Protein 3KXR (pdb70)

Radius of gyration: 17.97 Å; Cα contacts (8 Å, |Δi|>4): 269; chains: 1; bounding box: 53×38×29 Å

Secondary structure (DSSP, 8-state):
--SGGGS-HHHHHHTTTTS-HHHHHHHHH--HHHHHHHHHHHHS-TT-GGGG-B---EEETT-BHHHHHHHHHH---TT--EEEEE-TT-BEEEEEEHHHHTTS-TTSBGGGG--SS---EETTS-HHHHHHHHHTSS-SEEEEE-TTSBEEEEEEHHHHHHHHHHHH-

Sequence (169 aa):
DLLFAQLSPEDLIEWSDYLPESFTDRALAQGERQRQRFELYDQYSENEIGRYTDHQLVLSDKATVAQAQRFFRRIELDCNDNLFIVDEADKYLGTVRRYDIFKHEPHEPLISLLSEDSRALTANTTLLDAAEAIEHSREIELPVIDDAGELIGRVTLRAATALVREHYE

B-factor: mean 45.38, std 8.69, range [31.17, 89.8]

Structure (mmCIF, N/CA/C/O backbone):
data_3KXR
#
_entry.id   3KXR
#
_cell.length_a   103.596
_cell.length_b   103.596
_cell.length_c   134.302
_cell.angle_alpha   90.00
_cell.angle_beta   90.00
_cell.angle_gamma   120.00
#
_symmetry.space_group_name_H-M   'H 3 2'
#
loop_
_entity.id
_entity.type
_entity.pdbx_description
1 polymer 'Magnesium transporter, putative'
2 non-polymer 'CHLORIDE ION'
3 water water
#
loop_
_atom_site.group_PDB
_atom_site.id
_atom_site.type_symbol
_atom_site.label_atom_id
_atom_site.label_alt_id
_atom_site.label_comp_id
_atom_site.label_asym_id
_atom_site.label_entity_id
_atom_site.label_seq_id
_atom_site.pdbx_PDB_ins_code
_atom_site.Cartn_x
_atom_site.Cartn_y
_atom_site.Cartn_z
_atom_site.occupancy
_atom_site.B_iso_or_equiv
_atom_site.auth_seq_id
_atom_site.auth_comp_id
_atom_site.auth_asym_id
_atom_site.auth_atom_id
_atom_site.pdbx_PDB_model_num
ATOM 1 N N . ASP A 1 7 ? -11.278 7.503 21.020 1.00 68.71 7 ASP A N 1
ATOM 2 C CA . ASP A 1 7 ? -11.737 8.885 21.313 1.00 68.97 7 ASP A CA 1
ATOM 3 C C . ASP A 1 7 ? -11.826 9.129 22.839 1.00 69.02 7 ASP A C 1
ATOM 4 O O . ASP A 1 7 ? -12.866 9.579 23.322 1.00 69.92 7 ASP A O 1
ATOM 6 N N . LEU A 1 8 ? -10.744 8.866 23.590 1.00 68.75 8 LEU A N 1
ATOM 7 C CA . LEU A 1 8 ? -10.803 8.786 25.083 1.00 68.28 8 LEU A CA 1
ATOM 8 C C . LEU A 1 8 ? -10.488 10.116 25.755 1.00 67.80 8 LEU A C 1
ATOM 9 O O . LEU A 1 8 ? -9.783 10.950 25.198 1.00 67.82 8 LEU A O 1
ATOM 14 N N . LEU A 1 9 ? -10.988 10.270 26.981 1.00 67.31 9 LEU A N 1
ATOM 15 C CA . LEU A 1 9 ? -10.908 11.529 27.745 1.00 67.08 9 LEU A CA 1
ATOM 16 C C . LEU A 1 9 ? -9.561 11.777 28.411 1.00 66.87 9 LEU A C 1
ATOM 17 O O . LEU A 1 9 ? -8.942 12.838 28.255 1.00 66.34 9 LEU A O 1
ATOM 22 N N . PHE A 1 10 ? -9.136 10.809 29.204 1.00 66.64 10 PHE A N 1
ATOM 23 C CA . PHE A 1 10 ? -7.913 10.970 29.959 1.00 66.77 10 PHE A CA 1
ATOM 24 C C . PHE A 1 10 ? -6.726 10.940 28.986 1.00 65.76 10 PHE A C 1
ATOM 25 O O . PHE A 1 10 ? -5.707 11.565 29.248 1.00 66.34 10 PHE A O 1
ATOM 33 N N . ALA A 1 11 ? -6.886 10.295 27.825 1.00 64.65 11 ALA A N 1
ATOM 34 C CA . ALA A 1 11 ? -5.904 10.423 26.703 1.00 63.50 11 ALA A CA 1
ATOM 35 C C . ALA A 1 11 ? -5.823 11.859 26.090 1.00 62.09 11 ALA A C 1
ATOM 36 O O . ALA A 1 11 ? -4.909 12.162 25.321 1.00 62.18 11 ALA A O 1
ATOM 38 N N . GLN A 1 12 ? -6.779 12.722 26.437 1.00 60.12 12 GLN A N 1
ATOM 39 C CA . GLN A 1 12 ? -6.877 14.064 25.888 1.00 58.30 12 GLN A CA 1
ATOM 40 C C . GLN A 1 12 ? -6.339 15.124 26.850 1.00 57.31 12 GLN A C 1
ATOM 41 O O . GLN A 1 12 ? -6.269 16.295 26.486 1.00 57.25 12 GLN A O 1
ATOM 47 N N . LEU A 1 13 ? -5.991 14.730 28.072 1.00 55.81 13 LEU A N 1
ATOM 48 C CA . LEU A 1 13 ? -5.482 15.669 29.083 1.00 54.93 13 LEU A CA 1
ATOM 49 C C . LEU A 1 13 ? -4.044 15.368 29.456 1.00 53.16 13 LEU A C 1
ATOM 50 O O . LEU A 1 13 ? -3.739 14.266 29.832 1.00 54.10 13 LEU A O 1
ATOM 55 N N . SER A 1 14 ? -3.161 16.344 29.389 1.00 50.71 14 SER A N 1
ATOM 56 C CA . SER A 1 14 ? -1.794 16.111 29.785 1.00 48.97 14 SER A CA 1
ATOM 57 C C . SER A 1 14 ? -1.648 16.208 31.303 1.00 48.09 14 SER A C 1
ATOM 58 O O . SER A 1 14 ? -2.452 16.856 31.997 1.00 48.24 14 SER A O 1
ATOM 61 N N . PRO A 1 15 ? -0.590 15.594 31.833 1.00 46.37 15 PRO A N 1
ATOM 62 C CA . PRO A 1 15 ? -0.344 15.783 33.248 1.00 45.03 15 PRO A CA 1
ATOM 63 C C . PRO A 1 15 ? -0.184 17.262 33.625 1.00 44.21 15 PRO A C 1
ATOM 64 O O . PRO A 1 15 ? -0.528 17.642 34.752 1.00 43.06 15 PRO A O 1
ATOM 68 N N . GLU A 1 16 ? 0.297 18.084 32.692 1.00 43.76 16 GLU A N 1
ATOM 69 C CA . GLU A 1 16 ? 0.434 19.541 32.921 1.00 44.35 16 GLU A CA 1
ATOM 70 C C . GLU A 1 16 ? -0.922 20.219 33.064 1.00 43.82 16 GLU A C 1
ATOM 71 O O . GLU A 1 16 ? -1.089 21.140 33.856 1.00 43.93 16 GLU A O 1
ATOM 77 N N . ASP A 1 17 ? -1.881 19.773 32.260 1.00 43.32 17 ASP A N 1
ATOM 78 C CA . ASP A 1 17 ? -3.231 20.261 32.372 1.00 42.93 17 ASP A CA 1
ATOM 79 C C . ASP A 1 17 ? -3.727 19.983 33.781 1.00 41.71 17 ASP A C 1
ATOM 80 O O . ASP A 1 17 ? -4.311 20.840 34.417 1.00 41.21 17 ASP A O 1
ATOM 85 N N . LEU A 1 18 ? -3.481 18.777 34.270 1.00 40.82 18 LEU A N 1
ATOM 86 C CA . LEU A 1 18 ? -3.969 18.400 35.586 1.00 40.60 18 LEU A CA 1
ATOM 87 C C . LEU A 1 18 ? -3.409 19.328 36.644 1.00 40.04 18 LEU A C 1
ATOM 88 O O . LEU A 1 18 ? -4.155 19.821 37.473 1.00 40.09 18 LEU A O 1
ATOM 93 N N . ILE A 1 19 ? -2.113 19.612 36.561 1.00 40.15 19 ILE A N 1
ATOM 94 C CA . ILE A 1 19 ? -1.421 20.482 37.515 1.00 39.91 19 ILE A CA 1
ATOM 95 C C . ILE A 1 19 ? -1.981 21.891 37.479 1.00 40.82 19 ILE A C 1
ATOM 96 O O . ILE A 1 19 ? -2.315 22.495 38.524 1.00 39.93 19 ILE A O 1
ATOM 101 N N . GLU A 1 20 ? -2.124 22.393 36.264 1.00 41.52 20 GLU A N 1
ATOM 102 C CA . GLU A 1 20 ? -2.628 23.730 36.081 1.00 42.69 20 GLU A CA 1
ATOM 103 C C . GLU A 1 20 ? -4.052 23.843 36.634 1.00 42.68 20 GLU A C 1
ATOM 104 O O . GLU A 1 20 ? -4.443 24.890 37.147 1.00 43.41 20 GLU A O 1
ATOM 110 N N . TRP A 1 21 ? -4.810 22.757 36.561 1.00 42.11 21 TRP A N 1
ATOM 111 C CA . TRP A 1 21 ? -6.185 22.743 37.050 1.00 42.20 21 TRP A CA 1
ATOM 112 C C . TRP A 1 21 ? -6.394 22.069 38.400 1.00 41.98 21 TRP A C 1
ATOM 113 O O . TRP A 1 21 ? -7.504 21.603 38.717 1.00 41.21 21 TRP A O 1
ATOM 124 N N . SER A 1 22 ? -5.333 22.055 39.204 1.00 42.05 22 SER A N 1
ATOM 125 C CA . SER A 1 22 ? -5.369 21.363 40.488 1.00 42.21 22 SER A CA 1
ATOM 126 C C . SER A 1 22 ? -6.317 22.015 41.480 1.00 42.29 22 SER A C 1
ATOM 127 O O . SER A 1 22 ? -6.890 21.318 42.285 1.00 42.37 22 SER A O 1
ATOM 130 N N . ASP A 1 23 ? -6.548 23.324 41.391 1.00 43.02 23 ASP A N 1
ATOM 131 C CA . ASP A 1 23 ? -7.593 23.959 42.237 1.00 43.75 23 ASP A CA 1
ATOM 132 C C . ASP A 1 23 ? -9.011 23.642 41.839 1.00 43.31 23 ASP A C 1
ATOM 133 O O . ASP A 1 23 ? -9.907 23.978 42.577 1.00 43.78 23 ASP A O 1
ATOM 138 N N . TYR A 1 24 ? -9.244 23.045 40.672 1.00 42.94 24 TYR A N 1
ATOM 139 C CA . TYR A 1 24 ? -10.603 22.976 40.142 1.00 42.39 24 TYR A CA 1
ATOM 140 C C . TYR A 1 24 ? -11.111 21.567 39.900 1.00 42.63 24 TYR A C 1
ATOM 141 O O . TYR A 1 24 ? -12.300 21.362 39.801 1.00 42.33 24 TYR A O 1
ATOM 150 N N . LEU A 1 25 ? -10.207 20.604 39.742 1.00 43.37 25 LEU A N 1
ATOM 151 C CA . LEU A 1 25 ? -10.577 19.200 39.539 1.00 42.57 25 LEU A CA 1
ATOM 152 C C . LEU A 1 25 ? -10.610 18.517 40.890 1.00 42.57 25 LEU A C 1
ATOM 153 O O . LEU A 1 25 ? -9.695 18.715 41.671 1.00 42.35 25 LEU A O 1
ATOM 158 N N . PRO A 1 26 ? -11.639 17.687 41.156 1.00 42.85 26 PRO A N 1
ATOM 159 C CA . PRO A 1 26 ? -11.658 16.786 42.315 1.00 43.02 26 PRO A CA 1
ATOM 160 C C . PRO A 1 26 ? -10.457 15.843 42.310 1.00 43.80 26 PRO A C 1
ATOM 161 O O . PRO A 1 26 ? -9.980 15.436 41.225 1.00 43.81 26 PRO A O 1
ATOM 165 N N . GLU A 1 27 ? -9.959 15.500 43.496 1.00 44.21 27 GLU A N 1
ATOM 166 C CA . GLU A 1 27 ? -8.790 14.642 43.581 1.00 44.55 27 GLU A CA 1
ATOM 167 C C . GLU A 1 27 ? -9.135 13.308 42.916 1.00 44.42 27 GLU A C 1
ATOM 168 O O . GLU A 1 27 ? -8.286 12.732 42.233 1.00 45.46 27 GLU A O 1
ATOM 171 N N . SER A 1 28 ? -10.389 12.870 43.055 1.00 43.76 28 SER A N 1
ATOM 172 C CA . SER A 1 28 ? -10.868 11.615 42.467 1.00 43.58 28 SER A CA 1
ATOM 173 C C . SER A 1 28 ? -10.641 11.598 40.955 1.00 43.74 28 SER A C 1
ATOM 174 O O . SER A 1 28 ? -10.232 10.583 40.369 1.00 45.10 28 SER A O 1
ATOM 177 N N . PHE A 1 29 ? -10.870 12.735 40.329 1.00 42.74 29 PHE A N 1
ATOM 178 C CA . PHE A 1 29 ? -10.717 12.854 38.894 1.00 41.91 29 PHE A CA 1
ATOM 179 C C . PHE A 1 29 ? -9.223 12.820 38.542 1.00 42.30 29 PHE A C 1
ATOM 180 O O . PHE A 1 29 ? -8.808 12.155 37.588 1.00 42.17 29 PHE A O 1
ATOM 188 N N . THR A 1 30 ? -8.419 13.532 39.315 1.00 42.51 30 THR A N 1
ATOM 189 C CA . THR A 1 30 ? -7.005 13.540 39.062 1.00 42.85 30 THR A CA 1
ATOM 190 C C . THR A 1 30 ? -6.450 12.127 39.168 1.00 43.61 30 THR A C 1
ATOM 191 O O . THR A 1 30 ? -5.747 11.671 38.263 1.00 44.00 30 THR A O 1
ATOM 195 N N . ASP A 1 31 ? -6.825 11.418 40.227 1.00 44.20 31 ASP A N 1
ATOM 196 C CA . ASP A 1 31 ? -6.366 10.043 40.423 1.00 44.79 31 ASP A CA 1
ATOM 197 C C . ASP A 1 31 ? -6.770 9.094 39.313 1.00 44.88 31 ASP A C 1
ATOM 198 O O . ASP A 1 31 ? -5.986 8.213 38.959 1.00 45.28 31 ASP A O 1
ATOM 203 N N . ARG A 1 32 ? -7.976 9.232 38.774 1.00 44.72 32 ARG A N 1
ATOM 204 C CA . ARG A 1 32 ? -8.375 8.328 37.699 1.00 45.08 32 ARG A CA 1
ATOM 205 C C . ARG A 1 32 ? -7.556 8.663 36.450 1.00 44.31 32 ARG A C 1
ATOM 206 O O . ARG A 1 32 ? -7.132 7.772 35.720 1.00 43.04 32 ARG A O 1
ATOM 214 N N . ALA A 1 33 ? -7.315 9.958 36.236 1.00 44.13 33 ALA A N 1
ATOM 215 C CA . ALA A 1 33 ? -6.471 10.421 35.113 1.00 43.99 33 ALA A CA 1
ATOM 216 C C . ALA A 1 33 ? -5.033 9.861 35.186 1.00 43.69 33 ALA A C 1
ATOM 217 O O . ALA A 1 33 ? -4.484 9.369 34.184 1.00 43.17 33 ALA A O 1
ATOM 219 N N . LEU A 1 34 ? -4.463 9.914 36.390 1.00 43.04 34 LEU A N 1
ATOM 220 C CA . LEU A 1 34 ? -3.122 9.437 36.627 1.00 43.26 34 LEU A CA 1
ATOM 221 C C . LEU A 1 34 ? -3.021 7.925 36.405 1.00 43.44 34 LEU A C 1
ATOM 222 O O . LEU A 1 34 ? -2.064 7.455 35.792 1.00 43.21 34 LEU A O 1
ATOM 227 N N . ALA A 1 35 ? -4.005 7.184 36.904 1.00 43.76 35 ALA A N 1
ATOM 228 C CA . ALA A 1 35 ? -4.064 5.736 36.726 1.00 44.29 35 ALA A CA 1
ATOM 229 C C . ALA A 1 35 ? -4.169 5.338 35.262 1.00 45.38 35 ALA A C 1
ATOM 230 O O . ALA A 1 35 ? -3.711 4.275 34.870 1.00 45.53 35 ALA A O 1
ATOM 232 N N . GLN A 1 36 ? -4.738 6.198 34.432 1.00 47.05 36 GLN A N 1
ATOM 233 C CA . GLN A 1 36 ? -4.953 5.821 33.041 1.00 48.56 36 GLN A CA 1
ATOM 234 C C . GLN A 1 36 ? -3.788 6.223 32.163 1.00 48.90 36 GLN A C 1
ATOM 235 O O . GLN A 1 36 ? -3.686 5.791 31.039 1.00 49.00 36 GLN A O 1
ATOM 249 N N . GLY A 1 38 ? 0.427 6.917 31.163 1.00 49.67 38 GLY A N 1
ATOM 250 C CA . GLY A 1 38 ? 1.686 6.147 31.197 1.00 49.02 38 GLY A CA 1
ATOM 251 C C . GLY A 1 38 ? 2.484 6.494 32.434 1.00 48.21 38 GLY A C 1
ATOM 252 O O . GLY A 1 38 ? 2.305 7.554 33.009 1.00 48.08 38 GLY A O 1
ATOM 253 N N . GLU A 1 39 ? 3.353 5.588 32.855 1.00 47.41 39 GLU A N 1
ATOM 254 C CA . GLU A 1 39 ? 4.220 5.845 33.982 1.00 46.63 39 GLU A CA 1
ATOM 255 C C . GLU A 1 39 ? 5.080 7.097 33.740 1.00 45.80 39 GLU A C 1
ATOM 256 O O . GLU A 1 39 ? 5.314 7.854 34.678 1.00 45.44 39 GLU A O 1
ATOM 262 N N . ARG A 1 40 ? 5.523 7.320 32.496 1.00 44.94 40 ARG A N 1
ATOM 263 C CA . ARG A 1 40 ? 6.317 8.517 32.143 1.00 44.58 40 ARG A CA 1
ATOM 264 C C . ARG A 1 40 ? 5.502 9.767 32.423 1.00 43.97 40 ARG A C 1
ATOM 265 O O . ARG A 1 40 ? 6.020 10.750 32.926 1.00 43.55 40 ARG A O 1
ATOM 269 N N . GLN A 1 41 ? 4.216 9.736 32.094 1.00 43.46 41 GLN A N 1
ATOM 270 C CA . GLN A 1 41 ? 3.368 10.889 32.325 1.00 43.01 41 GLN A CA 1
ATOM 271 C C . GLN A 1 41 ? 3.120 11.099 33.823 1.00 42.06 41 GLN A C 1
ATOM 272 O O . GLN A 1 41 ? 3.121 12.233 34.304 1.00 40.33 41 GLN A O 1
ATOM 278 N N . ARG A 1 42 ? 2.928 10.015 34.569 1.00 41.70 42 ARG A N 1
ATOM 279 C CA . ARG A 1 42 ? 2.833 10.135 36.040 1.00 42.25 42 ARG A CA 1
ATOM 280 C C . ARG A 1 42 ? 4.091 10.750 36.631 1.00 42.05 42 ARG A C 1
ATOM 281 O O . ARG A 1 42 ? 4.016 11.507 37.589 1.00 42.47 42 ARG A O 1
ATOM 289 N N . GLN A 1 43 ? 5.248 10.420 36.063 1.00 41.86 43 GLN A N 1
ATOM 290 C CA . GLN A 1 43 ? 6.518 10.950 36.573 1.00 42.03 43 GLN A CA 1
ATOM 291 C C . GLN A 1 43 ? 6.566 12.470 36.352 1.00 42.01 43 GLN A C 1
ATOM 292 O O . GLN A 1 43 ? 6.977 13.222 37.231 1.00 42.09 43 GLN A O 1
ATOM 298 N N . ARG A 1 44 ? 6.103 12.901 35.183 1.00 42.04 44 ARG A N 1
ATOM 299 C CA . ARG A 1 44 ? 6.050 14.308 34.818 1.00 42.59 44 ARG A CA 1
ATOM 300 C C . ARG A 1 44 ? 5.130 15.052 35.763 1.00 41.46 44 ARG A C 1
ATOM 301 O O . ARG A 1 44 ? 5.442 16.152 36.221 1.00 40.91 44 ARG A O 1
ATOM 309 N N . PHE A 1 45 ? 4.020 14.430 36.110 1.00 41.12 45 PHE A N 1
ATOM 310 C CA . PHE A 1 45 ? 3.116 15.042 37.054 1.00 41.39 45 PHE A CA 1
ATOM 311 C C . PHE A 1 45 ? 3.756 15.241 38.455 1.00 42.12 45 PHE A C 1
ATOM 312 O O . PHE A 1 45 ? 3.611 16.307 39.075 1.00 42.17 45 PHE A O 1
ATOM 320 N N . GLU A 1 46 ? 4.443 14.228 38.954 1.00 42.63 46 GLU A N 1
ATOM 321 C CA . GLU A 1 46 ? 5.077 14.326 40.268 1.00 43.94 46 GLU A CA 1
ATOM 322 C C . GLU A 1 46 ? 6.119 15.429 40.304 1.00 43.37 46 GLU A C 1
ATOM 323 O O . GLU A 1 46 ? 6.232 16.120 41.316 1.00 43.08 46 GLU A O 1
ATOM 329 N N . LEU A 1 47 ? 6.851 15.615 39.201 1.00 43.22 47 LEU A N 1
ATOM 330 C CA . LEU A 1 47 ? 7.858 16.678 39.135 1.00 42.93 47 LEU A CA 1
ATOM 331 C C . LEU A 1 47 ? 7.225 18.069 39.100 1.00 43.31 47 LEU A C 1
ATOM 332 O O . LEU A 1 47 ? 7.677 18.981 39.808 1.00 43.35 47 LEU A O 1
ATOM 337 N N . TYR A 1 48 ? 6.204 18.231 38.267 1.00 43.40 48 TYR A N 1
ATOM 338 C CA . TYR A 1 48 ? 5.463 19.483 38.211 1.00 43.88 48 TYR A CA 1
ATOM 339 C C . TYR A 1 48 ? 4.787 19.768 39.558 1.00 44.18 48 TYR A C 1
ATOM 340 O O . TYR A 1 48 ? 4.678 20.897 39.991 1.00 43.01 48 TYR A O 1
ATOM 349 N N . ASP A 1 49 ? 4.372 18.720 40.234 1.00 44.64 49 ASP A N 1
ATOM 350 C CA . ASP A 1 49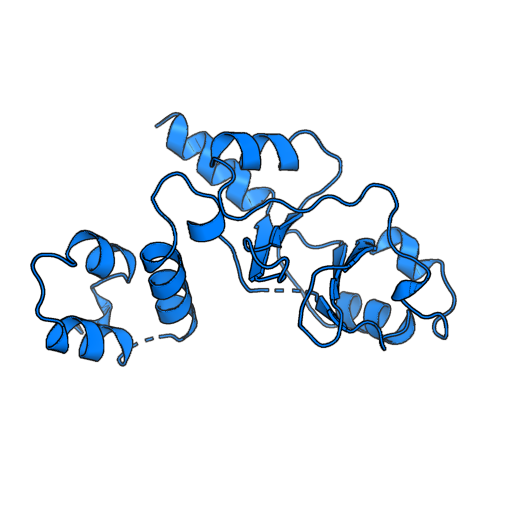 ? 3.725 18.884 41.503 1.00 45.27 49 ASP A CA 1
ATOM 351 C C . ASP A 1 49 ? 4.705 19.272 42.582 1.00 45.07 49 ASP A C 1
ATOM 352 O O . ASP A 1 49 ? 4.339 19.942 43.549 1.00 45.75 49 ASP A O 1
ATOM 357 N N . GLN A 1 50 ? 5.957 18.865 42.438 1.00 44.98 50 GLN A N 1
ATOM 358 C CA . GLN A 1 50 ? 6.933 19.184 43.462 1.00 44.35 50 GLN A CA 1
ATOM 359 C C . GLN A 1 50 ? 7.683 20.461 43.155 1.00 43.78 50 GLN A C 1
ATOM 360 O O . GLN A 1 50 ? 8.039 21.171 44.068 1.00 43.63 50 GLN A O 1
ATOM 366 N N . TYR A 1 51 ? 7.927 20.750 41.881 1.00 43.29 51 TYR A N 1
ATOM 367 C CA . TYR A 1 51 ? 8.776 21.879 41.498 1.00 42.98 51 TYR A CA 1
ATOM 368 C C . TYR A 1 51 ? 7.986 22.910 40.718 1.00 43.11 51 TYR A C 1
ATOM 369 O O . TYR A 1 51 ? 7.217 22.576 39.814 1.00 42.97 51 TYR A O 1
ATOM 378 N N . SER A 1 52 ? 8.205 24.172 41.054 1.00 43.45 52 SER A N 1
ATOM 379 C CA . SER A 1 52 ? 7.443 25.264 40.469 1.00 43.97 52 SER A CA 1
ATOM 380 C C . SER A 1 52 ? 8.020 25.606 39.109 1.00 44.27 52 SER A C 1
ATOM 381 O O . SER A 1 52 ? 9.030 25.032 38.693 1.00 44.36 52 SER A O 1
ATOM 384 N N . GLU A 1 53 ? 7.382 26.552 38.432 1.00 44.51 53 GLU A N 1
ATOM 385 C CA . GLU A 1 53 ? 7.590 26.757 37.004 1.00 44.81 53 GLU A CA 1
ATOM 386 C C . GLU A 1 53 ? 8.968 27.237 36.626 1.00 43.58 53 GLU A C 1
ATOM 387 O O . GLU A 1 53 ? 9.368 27.080 35.492 1.00 43.97 53 GLU A O 1
ATOM 393 N N . ASN A 1 54 ? 9.688 27.842 37.550 1.00 42.66 54 ASN A N 1
ATOM 394 C CA . ASN A 1 54 ? 11.030 28.297 37.241 1.00 42.15 54 ASN A CA 1
ATOM 395 C C . ASN A 1 54 ? 12.095 27.488 37.963 1.00 41.50 54 ASN A C 1
ATOM 396 O O . ASN A 1 54 ? 13.179 27.992 38.198 1.00 41.19 54 ASN A O 1
ATOM 401 N N . GLU A 1 55 ? 11.804 26.227 38.291 1.00 41.27 55 GLU A N 1
ATOM 402 C CA . GLU A 1 55 ? 12.799 25.325 38.896 1.00 40.67 55 GLU A CA 1
ATOM 403 C C . GLU A 1 55 ? 13.146 24.223 37.927 1.00 40.03 55 GLU A C 1
ATOM 404 O O . GLU A 1 55 ? 12.257 23.575 37.382 1.00 40.14 55 GLU A O 1
ATOM 410 N N . ILE A 1 56 ? 14.434 23.964 37.729 1.00 39.18 56 ILE A N 1
ATOM 411 C CA . ILE A 1 56 ? 14.826 22.983 36.727 1.00 38.30 56 ILE A CA 1
ATOM 412 C C . ILE A 1 56 ? 14.334 21.540 37.053 1.00 38.69 56 ILE A C 1
ATOM 413 O O . ILE A 1 56 ? 14.106 20.705 36.144 1.00 37.46 56 ILE A O 1
ATOM 418 N N . GLY A 1 57 ? 14.133 21.256 38.340 1.00 38.75 57 GLY A N 1
ATOM 419 C CA . GLY A 1 57 ? 13.532 19.988 38.752 1.00 39.25 57 GLY A CA 1
ATOM 420 C C . GLY A 1 57 ? 12.292 19.599 37.948 1.00 39.69 57 GLY A C 1
ATOM 421 O O . GLY A 1 57 ? 12.041 18.435 37.665 1.00 39.02 57 GLY A O 1
ATOM 422 N N . ARG A 1 58 ? 11.497 20.594 37.610 1.00 40.61 58 ARG A N 1
ATOM 423 C CA . ARG A 1 58 ? 10.255 20.381 36.894 1.00 41.02 58 ARG A CA 1
ATOM 424 C C . ARG A 1 58 ? 10.493 19.738 35.514 1.00 41.67 58 ARG A C 1
ATOM 425 O O . ARG A 1 58 ? 9.644 18.964 35.058 1.00 41.70 58 ARG A O 1
ATOM 433 N N . TYR A 1 59 ? 11.636 20.025 34.876 1.00 41.76 59 TYR A N 1
ATOM 434 C CA . TYR A 1 59 ? 11.910 19.541 33.510 1.00 43.00 59 TYR A CA 1
ATOM 435 C C . TYR A 1 59 ? 12.978 18.465 33.470 1.00 43.43 59 TYR A C 1
ATOM 436 O O . TYR A 1 59 ? 13.493 18.129 32.422 1.00 44.29 59 TYR A O 1
ATOM 445 N N . THR A 1 60 ? 13.283 17.919 34.633 1.00 44.06 60 THR A N 1
ATOM 446 C CA . THR A 1 60 ? 14.207 16.823 34.790 1.00 44.70 60 THR A CA 1
ATOM 447 C C . THR A 1 60 ? 13.737 15.539 34.138 1.00 44.55 60 THR A C 1
ATOM 448 O O . THR A 1 60 ? 12.580 15.175 34.219 1.00 44.01 60 THR A O 1
ATOM 452 N N . ASP A 1 61 ? 14.675 14.842 33.529 1.00 44.73 61 ASP A N 1
ATOM 453 C CA . ASP A 1 61 ? 14.401 13.593 32.867 1.00 45.23 61 ASP A CA 1
ATOM 454 C C . ASP A 1 61 ? 14.993 12.485 33.713 1.00 44.95 61 ASP A C 1
ATOM 455 O O . ASP A 1 61 ? 16.144 12.530 34.057 1.00 44.62 61 ASP A O 1
ATOM 460 N N .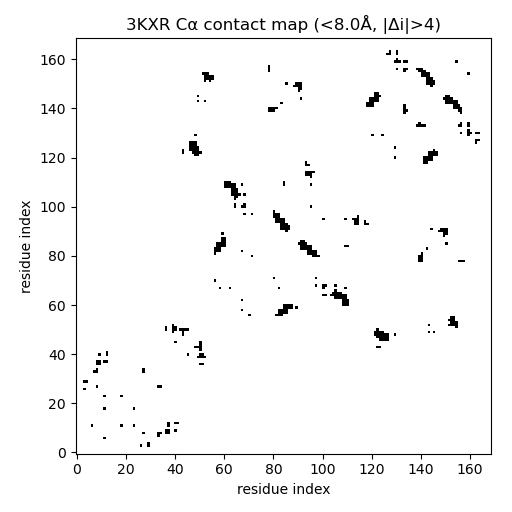 HIS A 1 62 ? 14.190 11.500 34.071 1.00 45.73 62 HIS A N 1
ATOM 461 C CA . HIS A 1 62 ? 14.640 10.411 34.925 1.00 46.78 62 HIS A CA 1
ATOM 462 C C . HIS A 1 62 ? 15.501 9.423 34.150 1.00 46.20 62 HIS A C 1
ATOM 463 O O . HIS A 1 62 ? 16.231 8.652 34.759 1.00 45.97 62 HIS A O 1
ATOM 470 N N . GLN A 1 63 ? 15.382 9.443 32.822 1.00 45.74 63 GLN A N 1
ATOM 471 C CA . GLN A 1 63 ? 16.177 8.597 31.906 1.00 45.71 63 GLN A CA 1
ATOM 472 C C . GLN A 1 63 ? 17.639 8.962 31.893 1.00 44.51 63 GLN A C 1
ATOM 473 O O . GLN A 1 63 ? 18.015 10.041 31.458 1.00 44.33 63 GLN A O 1
ATOM 487 N N . LEU A 1 65 ? 21.983 7.240 32.364 1.00 42.60 65 LEU A N 1
ATOM 488 C CA . LEU A 1 65 ? 22.938 6.213 32.723 1.00 41.54 65 LEU A CA 1
ATOM 489 C C . LEU A 1 65 ? 23.432 6.465 34.180 1.00 40.57 65 LEU A C 1
ATOM 490 O O . LEU A 1 65 ? 24.096 7.445 34.474 1.00 39.84 65 LEU A O 1
ATOM 495 N N . VAL A 1 66 ? 23.056 5.580 35.098 1.00 40.10 66 VAL A N 1
ATOM 496 C CA . VAL A 1 66 ? 23.502 5.659 36.484 1.00 39.53 66 VAL A CA 1
ATOM 497 C C . VAL A 1 66 ? 23.925 4.255 37.000 1.00 38.73 66 VAL A C 1
ATOM 498 O O . VAL A 1 66 ? 23.318 3.248 36.652 1.00 38.87 66 VAL A O 1
ATOM 502 N N . LEU A 1 67 ? 24.985 4.196 37.803 1.00 37.37 67 LEU A N 1
ATOM 503 C CA . LEU A 1 67 ? 25.421 2.953 38.441 1.00 36.27 67 LEU A CA 1
ATOM 504 C C . LEU A 1 67 ? 25.823 3.245 39.890 1.00 36.51 67 LEU A C 1
ATOM 505 O O . LEU A 1 67 ? 26.188 4.384 40.235 1.00 37.34 67 LEU A O 1
ATOM 510 N N . SER A 1 68 ? 25.767 2.239 40.744 1.00 36.19 68 SER A N 1
ATOM 511 C CA . SER A 1 68 ? 26.149 2.428 42.136 1.00 36.99 68 SER A CA 1
ATOM 512 C C . SER A 1 68 ? 27.672 2.431 42.254 1.00 36.66 68 SER A C 1
ATOM 513 O O . SER A 1 68 ? 28.398 2.129 41.311 1.00 36.12 68 SER A O 1
ATOM 516 N N . ASP A 1 69 ? 28.150 2.701 43.452 1.00 36.53 69 ASP A N 1
ATOM 517 C CA . ASP A 1 69 ? 29.563 2.824 43.635 1.00 36.71 69 ASP A CA 1
ATOM 518 C C . ASP A 1 69 ? 30.227 1.473 43.742 1.00 37.04 69 ASP A C 1
ATOM 519 O O . ASP A 1 69 ? 31.422 1.406 44.032 1.00 36.39 69 ASP A O 1
ATOM 524 N N . LYS A 1 70 ? 29.469 0.400 43.509 1.00 37.27 70 LYS A N 1
ATOM 525 C CA . LYS A 1 70 ? 30.064 -0.937 43.404 1.00 37.82 70 LYS A CA 1
ATOM 526 C C . LYS A 1 70 ? 30.397 -1.287 41.936 1.00 37.42 70 LYS A C 1
ATOM 527 O O . LYS A 1 70 ? 31.003 -2.300 41.686 1.00 37.55 70 LYS A O 1
ATOM 533 N N . ALA A 1 71 ? 30.007 -0.461 40.965 1.00 36.58 71 ALA A N 1
ATOM 534 C CA . ALA A 1 71 ? 30.240 -0.806 39.557 1.00 36.65 71 ALA A CA 1
ATOM 535 C C . ALA A 1 71 ? 31.705 -0.605 39.104 1.00 36.86 71 ALA A C 1
ATOM 536 O O . ALA A 1 71 ? 32.432 0.252 39.652 1.00 36.91 71 ALA A O 1
ATOM 538 N N . THR A 1 72 ? 32.109 -1.358 38.077 1.00 36.70 72 THR A N 1
ATOM 539 C CA . THR A 1 72 ? 33.423 -1.224 37.470 1.00 36.71 72 THR A CA 1
ATOM 540 C C . THR A 1 72 ? 33.329 -0.649 36.065 1.00 36.67 72 THR A C 1
ATOM 541 O O . THR A 1 72 ? 32.253 -0.558 35.495 1.00 36.26 72 THR A O 1
ATOM 545 N N . VAL A 1 73 ? 34.492 -0.311 35.507 1.00 36.81 73 VAL A N 1
ATOM 546 C CA . VAL A 1 73 ? 34.617 0.121 34.124 1.00 36.57 73 VAL A CA 1
ATOM 547 C C . VAL A 1 73 ? 33.880 -0.821 33.212 1.00 37.06 73 VAL A C 1
ATOM 548 O O . VAL A 1 73 ? 33.259 -0.362 32.262 1.00 38.82 73 VAL A O 1
ATOM 552 N N . ALA A 1 74 ? 33.926 -2.125 33.488 1.00 36.92 74 ALA A N 1
ATOM 553 C CA . ALA A 1 74 ? 33.281 -3.133 32.634 1.00 36.34 74 ALA A CA 1
ATOM 554 C C . ALA A 1 74 ? 31.805 -2.859 32.519 1.00 36.59 74 ALA A C 1
ATOM 555 O O . ALA A 1 74 ? 31.258 -2.889 31.417 1.00 37.31 74 ALA A O 1
ATOM 557 N N . GLN A 1 75 ? 31.147 -2.558 33.629 1.00 36.54 75 GLN A N 1
ATOM 558 C CA . GLN A 1 75 ? 29.714 -2.230 33.574 1.00 36.44 75 GLN A CA 1
ATOM 559 C C . GLN A 1 75 ? 29.453 -0.947 32.814 1.00 36.48 75 GLN A C 1
ATOM 560 O O . GLN A 1 75 ? 28.503 -0.864 32.064 1.00 36.58 75 GLN A O 1
ATOM 566 N N . ALA A 1 76 ? 30.292 0.061 33.013 1.00 36.88 76 ALA A N 1
ATOM 567 C CA . ALA A 1 76 ? 30.076 1.342 32.385 1.00 37.71 76 ALA A CA 1
ATOM 568 C C . ALA A 1 76 ? 30.234 1.169 30.881 1.00 39.24 76 ALA A C 1
ATOM 569 O O . ALA A 1 76 ? 29.412 1.649 30.113 1.00 40.01 76 ALA A O 1
ATOM 571 N N . GLN A 1 77 ? 31.267 0.465 30.449 1.00 40.02 77 GLN A N 1
ATOM 572 C CA . GLN A 1 77 ? 31.472 0.254 29.003 1.00 40.89 77 GLN A CA 1
ATOM 573 C C . GLN A 1 77 ? 30.271 -0.424 28.377 1.00 41.17 77 GLN A C 1
ATOM 574 O O . GLN A 1 77 ? 29.822 -0.047 27.287 1.00 41.61 77 GLN A O 1
ATOM 580 N N . ARG A 1 78 ? 29.742 -1.412 29.067 1.00 41.06 78 ARG A N 1
ATOM 581 C CA . ARG A 1 78 ? 28.629 -2.156 28.531 1.00 41.75 78 ARG A CA 1
ATOM 582 C C . ARG A 1 78 ? 27.354 -1.286 28.496 1.00 42.57 78 ARG A C 1
ATOM 583 O O . ARG A 1 78 ? 26.520 -1.411 27.602 1.00 43.06 78 ARG A O 1
ATOM 591 N N . PHE A 1 79 ? 27.217 -0.372 29.449 1.00 42.89 79 PHE A N 1
ATOM 592 C CA . PHE A 1 79 ? 26.047 0.504 29.485 1.00 42.91 79 PHE A CA 1
ATOM 593 C C . PHE A 1 79 ? 26.028 1.433 28.271 1.00 42.91 79 PHE A C 1
ATOM 594 O O . PHE A 1 79 ? 24.993 1.665 27.640 1.00 42.65 79 PHE A O 1
ATOM 602 N N . PHE A 1 80 ? 27.188 1.979 27.954 1.00 42.73 80 PHE A N 1
ATOM 603 C CA . PHE A 1 80 ? 27.269 2.899 26.858 1.00 42.49 80 PHE A CA 1
ATOM 604 C C . PHE A 1 80 ? 27.063 2.157 25.560 1.00 42.78 80 PHE A C 1
ATOM 605 O O . PHE A 1 80 ? 26.558 2.722 24.635 1.00 42.19 80 PHE A O 1
ATOM 613 N N . ARG A 1 81 ? 27.476 0.902 25.482 1.00 43.81 81 ARG A N 1
ATOM 614 C CA . ARG A 1 81 ? 27.372 0.168 24.213 1.00 44.85 81 ARG A CA 1
ATOM 615 C C . ARG A 1 81 ? 25.957 -0.416 24.005 1.00 45.48 81 ARG A C 1
ATOM 616 O O . ARG A 1 81 ? 25.528 -0.596 22.866 1.00 46.14 81 ARG A O 1
ATOM 620 N N . ARG A 1 82 ? 25.219 -0.675 25.081 1.00 45.84 82 ARG A N 1
ATOM 621 C CA . ARG A 1 82 ? 23.944 -1.386 24.964 1.00 46.25 82 ARG A CA 1
ATOM 622 C C . ARG A 1 82 ? 22.715 -0.482 24.908 1.00 45.91 82 ARG A C 1
ATOM 623 O O . ARG A 1 82 ? 21.647 -0.938 24.644 1.00 45.66 82 ARG A O 1
ATOM 631 N N . ILE A 1 83 ? 22.870 0.789 25.220 1.00 46.49 83 ILE A N 1
ATOM 632 C CA . ILE A 1 83 ? 21.752 1.722 25.327 1.00 46.72 83 ILE A CA 1
ATOM 633 C C . ILE A 1 83 ? 22.000 2.868 24.399 1.00 46.42 83 ILE A C 1
ATOM 634 O O . ILE A 1 83 ? 23.115 3.378 24.335 1.00 46.61 83 ILE A O 1
ATOM 639 N N . GLU A 1 84 ? 20.961 3.262 23.681 1.00 46.25 84 GLU A N 1
ATOM 640 C CA . GLU A 1 84 ? 21.000 4.445 22.862 1.00 46.19 84 GLU A CA 1
ATOM 641 C C . GLU A 1 84 ? 20.162 5.482 23.589 1.00 45.45 84 GLU A C 1
ATOM 642 O O . GLU A 1 84 ? 19.031 5.238 23.944 1.00 45.59 84 GLU A O 1
ATOM 648 N N . LEU A 1 85 ? 20.744 6.633 23.862 1.00 44.61 85 LEU A N 1
ATOM 649 C CA . LEU A 1 85 ? 20.063 7.666 24.601 1.00 43.54 85 LEU A CA 1
ATOM 650 C C . LEU A 1 85 ? 20.453 9.034 24.063 1.00 42.81 85 LEU A C 1
ATOM 651 O O . LEU A 1 85 ? 21.621 9.282 23.747 1.00 42.05 85 LEU A O 1
ATOM 656 N N . ASP A 1 86 ? 19.468 9.910 23.933 1.00 42.06 86 ASP A N 1
ATOM 657 C CA . ASP A 1 86 ? 19.699 11.256 23.458 1.00 42.16 86 ASP A CA 1
ATOM 658 C C . ASP A 1 86 ? 20.671 12.020 24.374 1.00 42.03 86 ASP A C 1
ATOM 659 O O . ASP A 1 86 ? 20.579 11.943 25.605 1.00 42.43 86 ASP A O 1
ATOM 664 N N . CYS A 1 87 ? 21.601 12.748 23.771 1.00 41.41 87 CYS A N 1
ATOM 665 C CA . CYS A 1 87 ? 22.497 13.627 24.506 1.00 41.43 87 CYS A CA 1
ATOM 666 C C . CYS A 1 87 ? 23.158 12.953 25.648 1.00 41.78 87 CYS A C 1
ATOM 667 O O . CYS A 1 87 ? 23.086 13.423 26.774 1.00 40.84 87 CYS A O 1
ATOM 670 N N . ASN A 1 88 ? 23.821 11.853 25.360 1.00 42.18 88 ASN A N 1
ATOM 671 C CA . ASN A 1 88 ? 24.368 11.069 26.404 1.00 42.33 88 ASN A CA 1
ATOM 672 C C . ASN A 1 88 ? 25.789 10.770 26.110 1.00 42.28 88 ASN A C 1
ATOM 673 O O . ASN A 1 88 ? 26.087 10.130 25.122 1.00 42.31 88 ASN A O 1
ATOM 678 N N . ASP A 1 89 ? 26.684 11.251 26.954 1.00 42.35 89 ASP A N 1
ATOM 679 C CA . ASP A 1 89 ? 28.024 10.699 26.948 1.00 43.08 89 ASP A CA 1
ATOM 680 C C . ASP A 1 89 ? 28.683 10.684 28.318 1.00 41.49 89 ASP A C 1
ATOM 681 O O . ASP A 1 89 ? 29.897 10.622 28.413 1.00 41.04 89 ASP A O 1
ATOM 686 N N . ASN A 1 90 ? 27.862 10.707 29.366 1.00 40.80 90 ASN A N 1
ATOM 687 C CA . ASN A 1 90 ? 28.327 10.627 30.732 1.00 40.26 90 ASN A CA 1
ATOM 688 C C . ASN A 1 90 ? 27.487 9.628 31.478 1.00 39.83 90 ASN A C 1
ATOM 689 O O . ASN A 1 90 ? 26.372 9.304 31.089 1.00 39.54 90 ASN A O 1
ATOM 694 N N . LEU A 1 91 ? 28.026 9.166 32.589 1.00 39.48 91 LEU A N 1
ATOM 695 C CA . LEU A 1 91 ? 27.319 8.209 33.422 1.00 38.96 91 LEU A CA 1
ATOM 696 C C . LEU A 1 91 ? 27.516 8.611 34.888 1.00 37.87 91 LEU A C 1
ATOM 697 O O . LEU A 1 91 ? 28.599 9.057 35.282 1.00 38.04 91 LEU A O 1
ATOM 702 N N . PHE A 1 92 ? 26.454 8.515 35.667 1.00 35.97 92 PHE A N 1
ATOM 703 C CA . PHE A 1 92 ? 26.453 9.068 37.003 1.00 35.82 92 PHE A CA 1
ATOM 704 C C . PHE A 1 92 ? 26.588 7.984 38.045 1.00 35.52 92 PHE A C 1
ATOM 705 O O . PHE A 1 92 ? 25.989 6.924 37.903 1.00 36.47 92 PHE A O 1
ATOM 713 N N . ILE A 1 93 ? 27.389 8.241 39.074 1.00 35.07 93 ILE A N 1
ATOM 714 C CA . ILE A 1 93 ? 27.645 7.262 40.121 1.00 35.27 93 ILE A CA 1
ATOM 715 C C . ILE A 1 93 ? 26.994 7.711 41.384 1.00 35.71 93 ILE A C 1
ATOM 716 O O . ILE A 1 93 ? 27.161 8.871 41.796 1.00 36.58 93 ILE A O 1
ATOM 721 N N . VAL A 1 94 ? 26.260 6.799 42.018 1.00 36.29 94 VAL A N 1
ATOM 722 C CA . VAL A 1 94 ? 25.599 7.098 43.278 1.00 36.28 94 VAL A CA 1
ATOM 723 C C . VAL A 1 94 ? 26.019 6.091 44.342 1.00 38.24 94 VAL A C 1
ATOM 724 O O . VAL A 1 94 ? 26.428 4.963 44.034 1.00 37.76 94 VAL A O 1
ATOM 728 N N . ASP A 1 95 ? 25.917 6.498 45.611 1.00 40.07 95 ASP A N 1
ATOM 729 C CA . ASP A 1 95 ? 26.118 5.553 46.706 1.00 40.60 95 ASP A CA 1
ATOM 730 C C . ASP A 1 95 ? 24.831 4.790 46.987 1.00 41.44 95 ASP A C 1
ATOM 731 O O . ASP A 1 95 ? 23.843 4.936 46.259 1.00 41.30 95 ASP A O 1
ATOM 736 N N . GLU A 1 96 ? 24.838 3.978 48.034 1.00 42.48 96 GLU A N 1
ATOM 737 C CA . GLU A 1 96 ? 23.694 3.114 48.287 1.00 43.62 96 GLU A CA 1
ATOM 738 C C . GLU A 1 96 ? 22.466 3.863 48.817 1.00 43.14 96 GLU A C 1
ATOM 739 O O . GLU A 1 96 ? 21.394 3.303 48.817 1.00 43.09 96 GLU A O 1
ATOM 745 N N . ALA A 1 97 ? 22.619 5.106 49.263 1.00 43.11 97 ALA A N 1
ATOM 746 C CA . ALA A 1 97 ? 21.462 5.945 49.611 1.00 42.95 97 ALA A CA 1
ATOM 747 C C . ALA A 1 97 ? 21.085 6.855 48.434 1.00 43.14 97 ALA A C 1
ATOM 748 O O . ALA A 1 97 ? 20.318 7.791 48.599 1.00 43.14 97 ALA A O 1
ATOM 750 N N . ASP A 1 98 ? 21.627 6.585 47.248 1.00 43.58 98 ASP A N 1
ATOM 751 C CA . ASP A 1 98 ? 21.279 7.331 46.018 1.00 44.27 98 ASP A CA 1
ATOM 752 C C . ASP A 1 98 ? 21.854 8.740 45.980 1.00 43.30 98 ASP A C 1
ATOM 753 O O . ASP A 1 98 ? 21.407 9.554 45.184 1.00 42.80 98 ASP A O 1
ATOM 758 N N . LYS A 1 99 ? 22.828 9.034 46.833 1.00 42.58 99 LYS A N 1
ATOM 759 C CA . LYS A 1 99 ? 23.493 10.330 46.796 1.00 42.16 99 LYS A CA 1
ATOM 760 C C . LYS A 1 99 ? 24.401 10.377 45.598 1.00 40.11 99 LYS A C 1
ATOM 761 O O . LYS A 1 99 ? 25.194 9.471 45.396 1.00 39.61 99 LYS A O 1
ATOM 767 N N . TYR A 1 100 ? 24.290 11.438 44.821 1.00 38.23 100 TYR A N 1
ATOM 768 C CA . TYR A 1 100 ? 25.175 11.645 43.709 1.00 37.19 100 TYR A CA 1
ATOM 769 C C . TYR A 1 100 ? 26.584 11.785 44.238 1.00 36.99 100 TYR A C 1
ATOM 770 O O . TYR A 1 100 ? 26.809 12.610 45.087 1.00 37.03 100 TYR A O 1
ATOM 779 N N . LEU A 1 101 ? 27.512 10.973 43.726 1.00 36.20 101 LEU A N 1
ATOM 780 C CA . LEU A 1 101 ? 28.943 11.090 44.016 1.00 35.65 101 LEU A CA 1
ATOM 781 C C . LEU A 1 101 ? 29.759 11.791 42.898 1.00 35.57 101 LEU A C 1
ATOM 782 O O . LEU A 1 101 ? 30.738 12.435 43.174 1.00 35.69 101 LEU A O 1
ATOM 787 N N . GLY A 1 102 ? 29.400 11.594 41.632 1.00 35.45 102 GLY A N 1
ATOM 788 C CA . GLY A 1 102 ? 30.189 12.119 40.513 1.00 35.18 102 GLY A CA 1
ATOM 789 C C . GLY A 1 102 ? 29.791 11.549 39.161 1.00 35.34 102 GLY A C 1
ATOM 790 O O . GLY A 1 102 ? 28.850 10.784 39.048 1.00 34.69 102 GLY A O 1
ATOM 791 N N . THR A 1 103 ? 30.548 11.919 38.146 1.00 36.10 103 THR A N 1
ATOM 792 C CA . THR A 1 103 ? 30.269 11.602 36.767 1.00 36.67 103 THR A CA 1
ATOM 793 C C . THR A 1 103 ? 31.492 10.951 36.163 1.00 37.53 103 THR A C 1
ATOM 794 O O . THR A 1 103 ? 32.608 11.409 36.386 1.00 36.54 103 THR A O 1
ATOM 798 N N . VAL A 1 104 ? 31.303 9.882 35.396 1.00 38.85 104 VAL A N 1
ATOM 799 C CA . VAL A 1 104 ? 32.403 9.369 34.566 1.00 40.16 104 VAL A CA 1
ATOM 800 C C . VAL A 1 104 ? 32.065 9.615 33.108 1.00 40.05 104 VAL A C 1
ATOM 801 O O . VAL A 1 104 ? 30.930 9.450 32.728 1.00 41.00 104 VAL A O 1
ATOM 805 N N . ARG A 1 105 ? 33.038 9.994 32.296 1.00 40.64 105 ARG A N 1
ATOM 806 C CA . ARG A 1 105 ? 32.791 10.254 30.870 1.00 41.36 105 ARG A CA 1
ATOM 807 C C . ARG A 1 105 ? 33.066 9.091 29.968 1.00 41.49 105 ARG A C 1
ATOM 808 O O . ARG A 1 105 ? 34.055 8.401 30.114 1.00 41.05 105 ARG A O 1
ATOM 816 N N . ARG A 1 106 ? 32.243 8.939 28.950 1.00 42.21 106 ARG A N 1
ATOM 817 C CA . ARG A 1 106 ? 32.465 7.879 28.001 1.00 43.07 106 ARG A CA 1
ATOM 818 C C . ARG A 1 106 ? 33.908 7.828 27.508 1.00 43.18 106 ARG A C 1
ATOM 819 O O . ARG A 1 106 ? 34.536 6.773 27.509 1.00 43.20 106 ARG A O 1
ATOM 827 N N . TYR A 1 107 ? 34.417 8.955 27.036 1.00 43.57 107 TYR A N 1
ATOM 828 C CA . TYR A 1 107 ? 35.731 8.961 26.427 1.00 44.17 107 TYR A CA 1
ATOM 829 C C . TYR A 1 107 ? 36.816 8.453 27.390 1.00 44.43 107 TYR A C 1
ATOM 830 O O . TYR A 1 107 ? 37.692 7.697 26.989 1.00 44.20 107 TYR A O 1
ATOM 839 N N . ASP A 1 108 ? 36.738 8.857 28.647 1.00 44.71 108 ASP A N 1
ATOM 840 C CA . ASP A 1 108 ? 37.709 8.405 29.631 1.00 45.78 108 ASP A CA 1
ATOM 841 C C . ASP A 1 108 ? 37.486 6.960 29.973 1.00 45.85 108 ASP A C 1
ATOM 842 O O . ASP A 1 108 ? 38.453 6.227 30.083 1.00 46.86 108 ASP A O 1
ATOM 847 N N . ILE A 1 109 ? 36.249 6.510 30.142 1.00 46.05 109 ILE A N 1
ATOM 848 C CA . ILE A 1 109 ? 36.098 5.152 30.622 1.00 46.57 109 ILE A CA 1
ATOM 849 C C . ILE A 1 109 ? 36.435 4.091 29.593 1.00 46.94 109 ILE A C 1
ATOM 850 O O . ILE A 1 109 ? 36.649 2.938 29.969 1.00 48.14 109 ILE A O 1
ATOM 855 N N . PHE A 1 110 ? 36.503 4.442 28.312 1.00 46.60 110 PHE A N 1
ATOM 856 C CA . PHE A 1 110 ? 37.037 3.496 27.329 1.00 46.24 110 PHE A CA 1
ATOM 857 C C . PHE A 1 110 ? 38.542 3.470 27.283 1.00 46.77 110 PHE A C 1
ATOM 858 O O . PHE A 1 110 ? 39.104 2.725 26.510 1.00 47.40 110 PHE A O 1
ATOM 866 N N . LYS A 1 111 ? 39.198 4.229 28.151 1.00 47.33 111 LYS A N 1
ATOM 867 C CA . LYS A 1 111 ? 40.657 4.166 28.281 1.00 48.15 111 LYS A CA 1
ATOM 868 C C . LYS A 1 111 ? 41.137 3.465 29.530 1.00 47.37 111 LYS A C 1
ATOM 869 O O . LYS A 1 111 ? 42.328 3.329 29.704 1.00 47.69 111 LYS A O 1
ATOM 875 N N . HIS A 1 112 ? 40.242 3.025 30.403 1.00 46.83 112 HIS A N 1
ATOM 876 C CA . HIS A 1 112 ? 40.673 2.370 31.628 1.00 46.54 112 HIS A CA 1
ATOM 877 C C . HIS A 1 112 ? 40.479 0.871 31.553 1.00 46.07 112 HIS A C 1
ATOM 878 O O . HIS A 1 112 ? 39.927 0.351 30.593 1.00 45.76 112 HIS A O 1
ATOM 885 N N . GLU A 1 113 ? 40.985 0.169 32.555 1.00 45.94 113 GLU A N 1
ATOM 886 C CA . GLU A 1 113 ? 40.881 -1.274 32.585 1.00 46.18 113 GLU A CA 1
ATOM 887 C C . GLU A 1 113 ? 39.518 -1.655 33.126 1.00 44.95 113 GLU A C 1
ATOM 888 O O . GLU A 1 113 ? 39.007 -0.985 34.010 1.00 44.71 113 GLU A O 1
ATOM 894 N N . PRO A 1 114 ? 38.911 -2.721 32.597 1.00 44.06 114 PRO A N 1
ATOM 895 C CA . PRO A 1 114 ? 37.530 -3.037 32.977 1.00 43.44 114 PRO A CA 1
ATOM 896 C C . PRO A 1 114 ? 37.323 -3.415 34.422 1.00 42.65 114 PRO A C 1
ATOM 897 O O . PRO A 1 114 ? 36.215 -3.341 34.913 1.00 43.52 114 PRO A O 1
ATOM 901 N N . HIS A 1 115 ? 38.356 -3.873 35.088 1.00 41.82 115 HIS A N 1
ATOM 902 C CA . HIS A 1 115 ? 38.235 -4.289 36.476 1.00 41.67 115 HIS A CA 1
ATOM 903 C C . HIS A 1 115 ? 38.211 -3.100 37.466 1.00 40.76 115 HIS A C 1
ATOM 904 O O . HIS A 1 115 ? 37.973 -3.311 38.652 1.00 40.28 115 HIS A O 1
ATOM 911 N N . GLU A 1 116 ? 38.476 -1.881 36.984 1.00 39.92 116 GLU A N 1
ATOM 912 C CA . GLU A 1 116 ? 38.642 -0.703 37.849 1.00 39.62 116 GLU A CA 1
ATOM 913 C C . GLU A 1 116 ? 37.326 -0.153 38.365 1.00 39.01 116 GLU A C 1
ATOM 914 O O . GLU A 1 116 ? 36.392 0.039 37.595 1.00 39.24 116 GLU A O 1
ATOM 920 N N . PRO A 1 117 ? 37.244 0.121 39.673 1.00 38.48 117 PRO A N 1
ATOM 921 C CA . PRO A 1 117 ? 36.009 0.693 40.181 1.00 38.48 117 PRO A CA 1
ATOM 922 C C . PRO A 1 117 ? 35.759 2.119 39.662 1.00 38.18 117 PRO A C 1
ATOM 923 O O . PRO A 1 117 ? 36.670 2.954 39.587 1.00 37.91 117 PRO A O 1
ATOM 927 N N . LEU A 1 118 ? 34.519 2.368 39.285 1.00 36.88 118 LEU A N 1
ATOM 928 C CA . LEU A 1 118 ? 34.153 3.656 38.777 1.00 36.08 118 LEU A CA 1
ATOM 929 C C . LEU A 1 118 ? 34.355 4.717 39.839 1.00 36.22 118 LEU A C 1
ATOM 930 O O . LEU A 1 118 ? 34.722 5.859 39.525 1.00 35.99 118 LEU A O 1
ATOM 935 N N . ILE A 1 119 ? 34.148 4.352 41.104 1.00 35.45 119 ILE A N 1
ATOM 936 C CA . ILE A 1 119 ? 34.290 5.344 42.146 1.00 35.26 119 ILE A CA 1
ATOM 937 C C . ILE A 1 119 ? 35.721 5.914 42.163 1.00 35.50 119 ILE A C 1
ATOM 938 O O . ILE A 1 119 ? 35.947 7.020 42.652 1.00 35.62 119 ILE A O 1
ATOM 943 N N . SER A 1 120 ? 36.691 5.195 41.609 1.00 35.48 120 SER A N 1
ATOM 944 C CA . SER A 1 120 ? 38.060 5.702 41.545 1.00 36.18 120 SER A CA 1
ATOM 945 C C . SER A 1 120 ? 38.358 6.553 40.303 1.00 37.05 120 SER A C 1
ATOM 946 O O . SER A 1 120 ? 39.459 7.053 40.162 1.00 36.62 120 SER A O 1
ATOM 949 N N . LEU A 1 121 ? 37.392 6.732 39.414 1.00 38.35 121 LEU A N 1
ATOM 950 C CA . LEU A 1 121 ? 37.644 7.443 38.173 1.00 39.40 121 LEU A CA 1
ATOM 951 C C . LEU A 1 121 ? 36.680 8.608 37.968 1.00 40.65 121 LEU A C 1
ATOM 952 O O . LEU A 1 121 ? 36.364 8.948 36.839 1.00 41.18 121 LEU A O 1
ATOM 957 N N . LEU A 1 122 ? 36.210 9.231 39.044 1.00 41.88 122 LEU A N 1
ATOM 958 C CA . LEU A 1 122 ? 35.208 10.286 38.912 1.00 42.86 122 LEU A CA 1
ATOM 959 C C . LEU A 1 122 ? 35.872 11.480 38.263 1.00 44.52 122 LEU A C 1
ATOM 960 O O . LEU A 1 122 ? 37.004 11.813 38.592 1.00 44.82 122 LEU A O 1
ATOM 965 N N . SER A 1 123 ? 35.179 12.108 37.324 1.00 46.49 123 SER A N 1
ATOM 966 C CA . SER A 1 123 ? 35.702 13.285 36.643 1.00 48.08 123 SER A CA 1
ATOM 967 C C . SER A 1 123 ? 35.894 14.431 37.651 1.00 48.92 123 SER A C 1
ATOM 968 O O . SER A 1 123 ? 35.076 14.618 38.531 1.00 48.70 123 SER A O 1
ATOM 971 N N . GLU A 1 124 ? 37.000 15.166 37.533 1.00 50.84 124 GLU A N 1
ATOM 972 C CA . GLU A 1 124 ? 37.283 16.353 38.385 1.00 52.02 124 GLU A CA 1
ATOM 973 C C . GLU A 1 124 ? 36.376 17.552 37.991 1.00 53.11 124 GLU A C 1
ATOM 974 O O . GLU A 1 124 ? 35.948 18.327 38.846 1.00 52.93 124 GLU A O 1
ATOM 977 N N . ASP A 1 125 ? 36.034 17.644 36.707 1.00 54.79 125 ASP A N 1
ATOM 978 C CA . ASP A 1 125 ? 35.165 18.714 36.168 1.00 56.43 125 ASP A CA 1
ATOM 979 C C . ASP A 1 125 ? 33.695 18.666 36.574 1.00 57.31 125 ASP A C 1
ATOM 980 O O . ASP A 1 125 ? 32.962 19.635 36.347 1.00 58.31 125 ASP A O 1
ATOM 985 N N . SER A 1 126 ? 33.241 17.536 37.110 1.00 57.83 126 SER A N 1
ATOM 986 C CA . SER A 1 126 ? 31.801 17.228 37.134 1.00 57.97 126 SER A CA 1
ATOM 987 C C . SER A 1 126 ? 30.954 18.038 38.118 1.00 57.41 126 SER A C 1
ATOM 988 O O . SER A 1 126 ? 31.180 18.031 39.332 1.00 57.73 126 SER A O 1
ATOM 991 N N . ARG A 1 127 ? 29.962 18.721 37.557 1.00 56.16 127 ARG A N 1
ATOM 992 C CA . ARG A 1 127 ? 29.014 19.496 38.319 1.00 54.71 127 ARG A CA 1
ATOM 993 C C . ARG A 1 127 ? 27.627 18.845 38.199 1.00 53.31 127 ARG A C 1
ATOM 994 O O . ARG A 1 127 ? 27.351 18.098 37.243 1.00 52.47 127 ARG A O 1
ATOM 998 N N . ALA A 1 128 ? 26.783 19.127 39.195 1.00 50.95 128 ALA A N 1
ATOM 999 C CA . ALA A 1 128 ? 25.375 18.760 39.200 1.00 49.55 128 ALA A CA 1
ATOM 1000 C C . ALA A 1 128 ? 24.535 20.013 39.420 1.00 48.17 128 ALA A C 1
ATOM 1001 O O . ALA A 1 128 ? 24.926 20.876 40.161 1.00 48.62 128 ALA A O 1
ATOM 1003 N N . LEU A 1 129 ? 23.374 20.118 38.798 1.00 46.59 129 LEU A N 1
ATOM 1004 C CA . LEU A 1 129 ? 22.454 21.194 39.126 1.00 44.84 129 LEU A CA 1
ATOM 1005 C C . LEU A 1 129 ? 21.607 20.808 40.326 1.00 44.15 129 LEU A C 1
ATOM 1006 O O . LEU A 1 129 ? 21.172 19.661 40.449 1.00 44.72 129 LEU A O 1
ATOM 1011 N N . THR A 1 130 ? 21.366 21.763 41.210 1.00 42.88 130 THR A N 1
ATOM 1012 C CA . THR A 1 130 ? 20.317 21.623 42.200 1.00 41.98 130 THR A CA 1
ATOM 1013 C C . THR A 1 130 ? 18.974 21.801 41.483 1.00 41.35 130 THR A C 1
ATOM 1014 O O . THR A 1 130 ? 18.872 22.587 40.535 1.00 41.14 130 THR A O 1
ATOM 1018 N N . ALA A 1 131 ? 17.956 21.076 41.955 1.00 40.60 131 ALA A N 1
ATOM 1019 C CA . ALA A 1 131 ? 16.629 21.030 41.322 1.00 39.91 131 ALA A CA 1
ATOM 1020 C C . ALA A 1 131 ? 15.949 22.397 41.348 1.00 39.45 131 ALA A C 1
ATOM 1021 O O . ALA A 1 131 ? 15.082 22.697 40.531 1.00 38.38 131 ALA A O 1
ATOM 1023 N N . ASN A 1 132 ? 16.370 23.224 42.293 1.00 39.28 132 ASN A N 1
ATOM 1024 C CA . ASN A 1 132 ? 15.830 24.577 42.431 1.00 39.04 132 ASN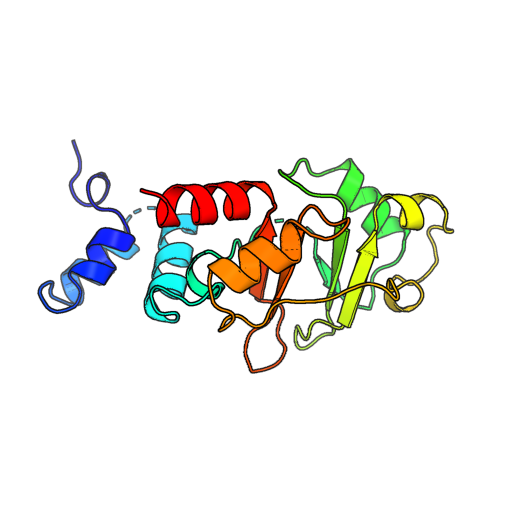 A CA 1
ATOM 1025 C C . ASN A 1 132 ? 16.547 25.604 41.563 1.00 38.55 132 ASN A C 1
ATOM 1026 O O . ASN A 1 132 ? 16.154 26.740 41.559 1.00 38.07 132 ASN A O 1
ATOM 1031 N N . THR A 1 133 ? 17.590 25.225 40.823 1.00 38.58 133 THR A N 1
ATOM 1032 C CA . THR A 1 133 ? 18.236 26.180 39.897 1.00 38.01 133 THR A CA 1
ATOM 1033 C C . THR A 1 133 ? 17.203 26.729 38.902 1.00 37.82 133 THR A C 1
ATOM 1034 O O . THR A 1 133 ? 16.289 25.989 38.479 1.00 37.27 133 THR A O 1
ATOM 1038 N N . THR A 1 134 ? 17.321 28.018 38.556 1.00 37.27 134 THR A N 1
ATOM 1039 C CA . THR A 1 134 ? 16.373 28.639 37.622 1.00 37.08 134 THR A CA 1
ATOM 1040 C C . THR A 1 134 ? 16.592 28.065 36.244 1.00 37.62 134 THR A C 1
ATOM 1041 O O . THR A 1 134 ? 17.687 27.577 35.933 1.00 37.49 134 THR A O 1
ATOM 1045 N N . LEU A 1 135 ? 15.574 28.161 35.403 1.00 38.17 135 LEU A N 1
ATOM 1046 C CA . LEU A 1 135 ? 15.639 27.531 34.099 1.00 39.10 135 LEU A CA 1
ATOM 1047 C C . LEU A 1 135 ? 16.764 28.093 33.260 1.00 40.31 135 LEU A C 1
ATOM 1048 O O . LEU A 1 135 ? 17.505 27.355 32.617 1.00 41.33 135 LEU A O 1
ATOM 1053 N N . LEU A 1 136 ? 16.903 29.403 33.269 1.00 41.58 136 LEU A N 1
ATOM 1054 C CA . LEU A 1 136 ? 17.941 30.059 32.479 1.00 42.64 136 LEU A CA 1
ATOM 1055 C C . LEU A 1 136 ? 19.346 29.832 33.047 1.00 42.18 136 LEU A C 1
ATOM 1056 O O . LEU A 1 136 ? 20.291 29.743 32.281 1.00 42.71 136 LEU A O 1
ATOM 1061 N N . ASP A 1 137 ? 19.496 29.731 34.363 1.00 41.64 137 ASP A N 1
ATOM 1062 C CA . ASP A 1 137 ? 20.790 29.367 34.910 1.00 41.59 137 ASP A CA 1
ATOM 1063 C C . ASP A 1 137 ? 21.132 27.930 34.536 1.00 41.74 137 ASP A C 1
ATOM 1064 O O . ASP A 1 137 ? 22.278 27.621 34.280 1.00 41.70 137 ASP A O 1
ATOM 1069 N N . ALA A 1 138 ? 20.142 27.051 34.499 1.00 42.37 138 ALA A N 1
ATOM 1070 C CA . ALA A 1 138 ? 20.356 25.678 34.049 1.00 42.20 138 ALA A CA 1
ATOM 1071 C C . ALA A 1 138 ? 20.808 25.644 32.610 1.00 42.55 138 ALA A C 1
ATOM 1072 O O . ALA A 1 138 ? 21.785 24.990 32.283 1.00 43.53 138 ALA A O 1
ATOM 1074 N N . ALA A 1 139 ? 20.088 26.331 31.745 1.00 43.08 139 ALA A N 1
ATOM 1075 C CA . ALA A 1 139 ? 20.417 26.352 30.325 1.00 43.35 139 ALA A CA 1
ATOM 1076 C C . ALA A 1 139 ? 21.825 26.913 30.104 1.00 43.95 139 ALA A C 1
ATOM 1077 O O . ALA A 1 139 ? 22.603 26.358 29.326 1.00 43.83 139 ALA A O 1
ATOM 1079 N N . GLU A 1 140 ? 22.171 27.982 30.812 1.00 44.38 140 GLU A N 1
ATOM 1080 C CA . GLU A 1 140 ? 23.517 28.535 30.705 1.00 45.48 140 GLU A CA 1
ATOM 1081 C C . GLU A 1 140 ? 24.601 27.541 31.108 1.00 44.96 140 GLU A C 1
ATOM 1082 O O . GLU A 1 140 ? 25.650 27.438 30.454 1.00 44.87 140 GLU A O 1
ATOM 1088 N N . ALA A 1 141 ? 24.341 26.842 32.210 1.00 44.36 141 ALA A N 1
ATOM 1089 C CA . ALA A 1 141 ? 25.311 25.949 32.803 1.00 43.95 141 ALA A CA 1
ATOM 1090 C C . ALA A 1 141 ? 25.641 24.826 31.831 1.00 44.01 141 ALA A C 1
ATOM 1091 O O . ALA A 1 141 ? 26.800 24.469 31.711 1.00 43.15 141 ALA A O 1
ATOM 1093 N N . ILE A 1 142 ? 24.628 24.298 31.133 1.00 44.80 142 ILE A N 1
ATOM 1094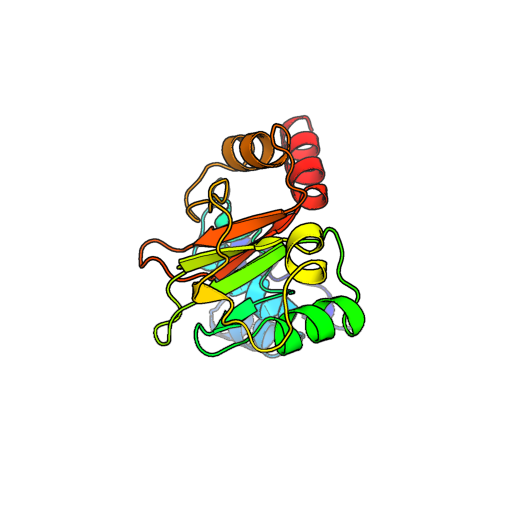 C CA . ILE A 1 142 ? 24.842 23.226 30.130 1.00 45.56 142 ILE A CA 1
ATOM 1095 C C . ILE A 1 142 ? 25.443 23.810 28.858 1.00 45.49 142 ILE A C 1
ATOM 1096 O O . ILE A 1 142 ? 26.423 23.284 28.337 1.00 45.93 142 ILE A O 1
ATOM 1101 N N . GLU A 1 143 ? 24.878 24.912 28.381 1.00 45.50 143 GLU A N 1
ATOM 1102 C CA . GLU A 1 143 ? 25.322 25.502 27.132 1.00 45.84 143 GLU A CA 1
ATOM 1103 C C . GLU A 1 143 ? 26.771 25.927 27.169 1.00 45.88 143 GLU A C 1
ATOM 1104 O O . GLU A 1 143 ? 27.500 25.646 26.231 1.00 46.23 143 GLU A O 1
ATOM 1110 N N . HIS A 1 144 ? 27.193 26.617 28.224 1.00 45.98 144 HIS A N 1
ATOM 1111 C CA . HIS A 1 144 ? 28.578 27.109 28.289 1.00 46.32 144 HIS A CA 1
ATOM 1112 C C . HIS A 1 144 ? 29.467 26.160 29.052 1.00 46.22 144 HIS A C 1
ATOM 1113 O O . HIS A 1 144 ? 30.110 26.531 29.997 1.00 47.12 144 HIS A O 1
ATOM 1120 N N . SER A 1 145 ? 29.490 24.920 28.626 1.00 46.37 145 SER A N 1
ATOM 1121 C CA . SER A 1 145 ? 30.346 23.921 29.229 1.00 46.37 145 SER A CA 1
ATOM 1122 C C . SER A 1 145 ? 30.740 22.994 28.115 1.00 46.05 145 SER A C 1
ATOM 1123 O O . SER A 1 145 ? 30.428 23.230 26.947 1.00 46.04 145 SER A O 1
ATOM 1126 N N . ARG A 1 146 ? 31.397 21.911 28.463 1.00 46.10 146 ARG A N 1
ATOM 1127 C CA . ARG A 1 146 ? 31.750 20.941 27.434 1.00 45.99 146 ARG A CA 1
ATOM 1128 C C . ARG A 1 146 ? 30.842 19.713 27.544 1.00 44.17 146 ARG A C 1
ATOM 1129 O O . ARG A 1 146 ? 31.058 18.713 26.893 1.00 43.80 146 ARG A O 1
ATOM 1137 N N . GLU A 1 147 ? 29.772 19.855 28.314 1.00 42.98 147 GLU A N 1
ATOM 1138 C CA . GLU A 1 147 ? 28.802 18.779 28.552 1.00 42.43 147 GLU A CA 1
ATOM 1139 C C . GLU A 1 147 ? 27.588 18.849 27.637 1.00 41.13 147 GLU A C 1
ATOM 1140 O O . GLU A 1 147 ? 27.167 19.931 27.213 1.00 40.07 147 GLU A O 1
ATOM 1146 N N . ILE A 1 148 ? 27.005 17.694 27.360 1.00 39.80 148 ILE A N 1
ATOM 1147 C CA . ILE A 1 148 ? 25.740 17.661 26.653 1.00 39.28 148 ILE A CA 1
ATOM 1148 C C . ILE A 1 148 ? 24.590 17.228 27.581 1.00 38.95 148 ILE A C 1
ATOM 1149 O O . ILE A 1 148 ? 23.429 17.106 27.157 1.00 38.71 148 ILE A O 1
ATOM 1154 N N . GLU A 1 149 ? 24.900 17.038 28.857 1.00 38.09 149 GLU A N 1
ATOM 1155 C CA . GLU A 1 149 ? 23.872 16.755 29.835 1.00 38.10 149 GLU A CA 1
ATOM 1156 C C . GLU A 1 149 ? 24.443 17.069 31.178 1.00 37.68 149 GLU A C 1
ATOM 1157 O O . GLU A 1 149 ? 25.656 16.968 31.377 1.00 37.37 149 GLU A O 1
ATOM 1163 N N . LEU A 1 150 ? 23.584 17.397 32.123 1.00 37.20 150 LEU A N 1
ATOM 1164 C CA . LEU A 1 150 ? 24.040 17.511 33.498 1.00 37.34 150 LEU A CA 1
ATOM 1165 C C . LEU A 1 150 ? 23.094 16.770 34.435 1.00 37.09 150 LEU A C 1
ATOM 1166 O O . LEU A 1 150 ? 21.882 16.774 34.223 1.00 37.11 150 LEU A O 1
ATOM 1171 N N . PRO A 1 151 ? 23.640 16.161 35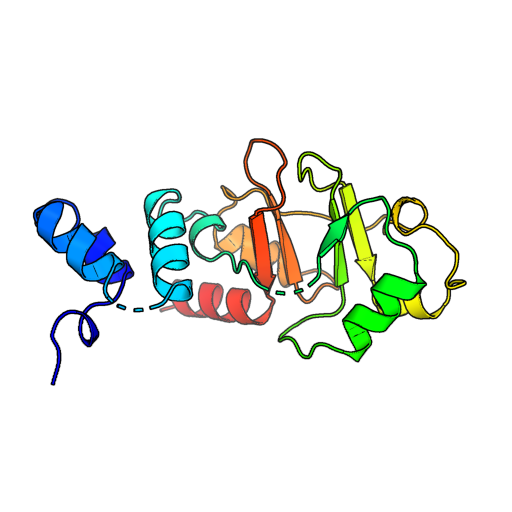.486 1.00 36.85 151 PRO A N 1
ATOM 1172 C CA . PRO A 1 151 ? 22.809 15.564 36.512 1.00 37.28 151 PRO A CA 1
ATOM 1173 C C . PRO A 1 151 ? 22.127 16.617 37.368 1.00 37.76 151 PRO A C 1
ATOM 1174 O O . PRO A 1 151 ? 22.697 17.704 37.623 1.00 38.70 151 PRO A O 1
ATOM 1178 N N . VAL A 1 152 ? 20.929 16.274 37.824 1.00 37.51 152 VAL A N 1
ATOM 1179 C CA . VAL A 1 152 ? 20.180 17.092 38.734 1.00 37.02 152 VAL A CA 1
ATOM 1180 C C . VAL A 1 152 ? 20.019 16.366 40.075 1.00 36.95 152 VAL A C 1
ATOM 1181 O O . VAL A 1 152 ? 19.666 15.194 40.130 1.00 36.61 152 VAL A O 1
ATOM 1185 N N . ILE A 1 153 ? 20.309 17.068 41.154 1.00 37.36 153 ILE A N 1
ATOM 1186 C CA . ILE A 1 153 ? 20.134 16.516 42.491 1.00 37.61 153 ILE A CA 1
ATOM 1187 C C . ILE A 1 153 ? 19.069 17.302 43.268 1.00 38.27 153 ILE A C 1
ATOM 1188 O O . ILE A 1 153 ? 18.823 18.485 43.007 1.00 37.84 153 ILE A O 1
ATOM 1193 N N . ASP A 1 154 ? 18.430 16.626 44.212 1.00 39.02 154 ASP A N 1
ATOM 1194 C CA . ASP A 1 154 ? 17.420 17.246 45.040 1.00 39.94 154 ASP A CA 1
ATOM 1195 C C . ASP A 1 154 ? 18.125 17.894 46.216 1.00 40.49 154 ASP A C 1
ATOM 1196 O O . ASP A 1 154 ? 19.331 17.887 46.261 1.00 40.74 154 ASP A O 1
ATOM 1201 N N . ASP A 1 155 ? 17.396 18.475 47.159 1.00 41.53 155 ASP A N 1
ATOM 1202 C CA . ASP A 1 155 ? 18.065 19.153 48.289 1.00 42.20 155 ASP A CA 1
ATOM 1203 C C . ASP A 1 155 ? 18.649 18.175 49.309 1.00 41.48 155 ASP A C 1
ATOM 1204 O O . ASP A 1 155 ? 19.427 18.593 50.150 1.00 41.46 155 ASP A O 1
ATOM 1209 N N . ALA A 1 156 ? 18.264 16.895 49.252 1.00 40.87 156 ALA A N 1
ATOM 1210 C CA . ALA A 1 156 ? 18.889 15.832 50.072 1.00 40.33 156 ALA A CA 1
ATOM 1211 C C . ALA A 1 156 ? 20.203 15.272 49.472 1.00 40.02 156 ALA A C 1
ATOM 1212 O O . ALA A 1 156 ? 20.834 14.417 50.082 1.00 40.08 156 ALA A O 1
ATOM 1214 N N . GLY A 1 157 ? 20.589 15.730 48.277 1.00 39.26 157 GLY A N 1
ATOM 1215 C CA . GLY A 1 157 ? 21.784 15.239 47.580 1.00 38.96 157 GLY A CA 1
ATOM 1216 C C . GLY A 1 157 ? 21.552 14.067 46.641 1.00 38.49 157 GLY A C 1
ATOM 1217 O O . GLY A 1 157 ? 22.494 13.570 46.044 1.00 37.99 157 GLY A O 1
ATOM 1218 N N . GLU A 1 158 ? 20.302 13.629 46.517 1.00 38.17 158 GLU A N 1
ATOM 1219 C CA . GLU A 1 158 ? 19.965 12.469 45.711 1.00 38.63 158 GLU A CA 1
ATOM 1220 C C . GLU A 1 158 ? 19.855 12.824 44.253 1.00 38.53 158 GLU A C 1
ATOM 1221 O O . GLU A 1 158 ? 19.229 13.813 43.870 1.00 38.46 158 GLU A O 1
ATOM 1227 N N . LEU A 1 159 ? 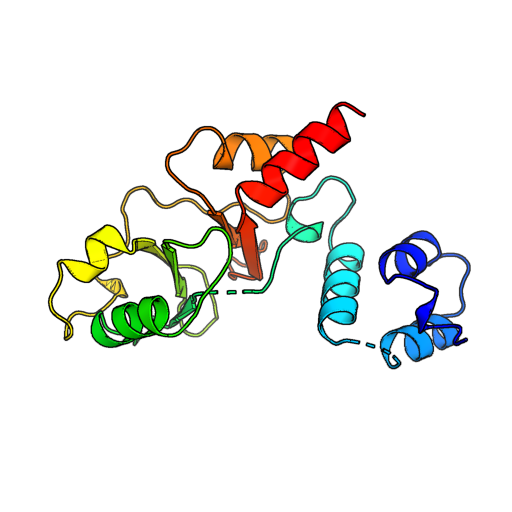20.452 11.980 43.436 1.00 38.30 159 LEU A N 1
ATOM 1228 C CA . LEU A 1 159 ? 20.387 12.132 41.996 1.00 38.64 159 LEU A CA 1
ATOM 1229 C C . LEU A 1 159 ? 18.976 11.829 41.568 1.00 38.86 159 LEU A C 1
ATOM 1230 O O . LEU A 1 159 ? 18.554 10.708 41.672 1.00 39.04 159 LEU A O 1
ATOM 1235 N N . ILE A 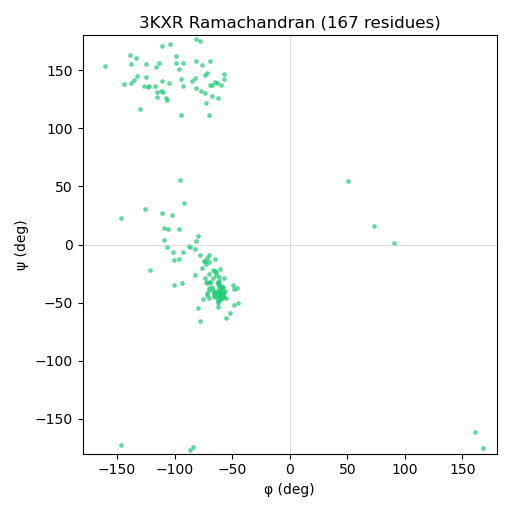1 160 ? 18.232 12.818 41.101 1.00 39.47 160 ILE A N 1
ATOM 1236 C CA . ILE A 1 160 ? 16.870 12.544 40.656 1.00 39.88 160 ILE A CA 1
ATOM 1237 C C . ILE A 1 160 ? 16.708 12.425 39.139 1.00 40.03 160 ILE A C 1
ATOM 1238 O O . ILE A 1 160 ? 15.670 11.950 38.666 1.00 41.20 160 ILE A O 1
ATOM 1243 N N . GLY A 1 161 ? 17.710 12.829 38.369 1.00 39.54 161 GLY A N 1
ATOM 1244 C CA . GLY A 1 161 ? 17.605 12.768 36.902 1.00 38.95 161 GLY A CA 1
ATOM 1245 C C . GLY A 1 161 ? 18.614 13.661 36.205 1.00 38.12 161 GLY A C 1
ATOM 1246 O O . GLY A 1 161 ? 19.597 14.078 36.802 1.00 37.73 161 GLY A O 1
ATOM 1247 N N . ARG A 1 162 ? 18.371 13.972 34.940 1.00 37.50 162 ARG A N 1
ATOM 1248 C CA . ARG A 1 162 ? 19.305 14.815 34.201 1.00 37.05 162 ARG A CA 1
ATOM 1249 C C . ARG A 1 162 ? 18.567 15.822 33.338 1.00 36.99 162 ARG A C 1
ATOM 1250 O O . ARG A 1 162 ? 17.384 15.657 33.071 1.00 35.86 162 ARG A O 1
ATOM 1258 N N . VAL A 1 163 ? 19.292 16.845 32.898 1.00 37.10 163 VAL A N 1
ATOM 1259 C CA . VAL A 1 163 ? 18.800 17.744 31.887 1.00 37.89 163 VAL A CA 1
ATOM 1260 C C . VAL A 1 163 ? 19.738 17.757 30.719 1.00 36.92 163 VAL A C 1
ATOM 1261 O O . VAL A 1 163 ? 20.927 17.811 30.909 1.00 37.82 163 VAL A O 1
ATOM 1265 N N . THR A 1 164 ? 19.214 17.713 29.514 1.00 36.69 164 THR A N 1
ATOM 1266 C CA . THR A 1 164 ? 20.062 17.623 28.344 1.00 36.78 164 THR A CA 1
ATOM 1267 C C . THR A 1 164 ? 20.304 18.968 27.653 1.00 37.17 164 THR A C 1
ATOM 1268 O O . THR A 1 164 ? 19.571 19.917 27.849 1.00 38.54 164 THR A O 1
ATOM 1272 N N . LEU A 1 165 ? 21.334 19.027 26.824 1.00 37.39 165 LEU A N 1
ATOM 1273 C CA . LEU A 1 165 ? 21.570 20.200 26.010 1.00 37.68 165 LEU A CA 1
ATOM 1274 C C . LEU A 1 165 ? 20.363 20.515 25.119 1.00 38.00 165 LEU A C 1
ATOM 1275 O O . LEU A 1 165 ? 19.971 21.652 24.990 1.00 38.12 165 LEU A O 1
ATOM 1280 N N . ARG A 1 166 ? 19.773 19.494 24.528 1.00 38.66 166 ARG A N 1
ATOM 1281 C CA . ARG A 1 166 ? 18.546 19.658 23.737 1.00 39.08 166 ARG A CA 1
ATOM 1282 C C . ARG A 1 166 ? 17.412 20.327 24.511 1.00 39.54 166 ARG A C 1
ATOM 1283 O O . ARG A 1 166 ? 16.767 21.227 23.993 1.00 39.54 166 ARG A O 1
ATOM 1291 N N . ALA A 1 167 ? 17.179 19.882 25.744 1.00 40.52 167 ALA A N 1
ATOM 1292 C CA . ALA A 1 167 ? 16.149 20.489 26.588 1.00 41.17 167 ALA A CA 1
ATOM 1293 C C . ALA A 1 167 ? 16.512 21.946 26.875 1.00 42.20 167 ALA A C 1
ATOM 1294 O O . ALA A 1 167 ? 15.659 22.820 26.847 1.00 42.50 167 ALA A O 1
ATOM 1296 N N . ALA A 1 168 ? 17.782 22.223 27.131 1.00 43.44 168 ALA A N 1
ATOM 1297 C CA . ALA A 1 168 ? 18.192 23.606 27.406 1.00 44.34 168 ALA A CA 1
ATOM 1298 C C . ALA A 1 168 ? 17.853 24.519 26.234 1.00 45.31 168 ALA A C 1
ATOM 1299 O O . ALA A 1 168 ? 17.487 25.682 26.424 1.00 44.89 168 ALA A O 1
ATOM 1301 N N . THR A 1 169 ? 18.001 23.998 25.022 1.00 46.58 169 THR A N 1
ATOM 1302 C CA . THR A 1 169 ? 17.702 24.784 23.848 1.00 48.05 169 THR A CA 1
ATOM 1303 C C . THR A 1 169 ? 16.231 25.156 23.865 1.00 50.03 169 THR A C 1
ATOM 1304 O O . THR A 1 169 ? 15.876 26.312 23.682 1.00 49.48 169 THR A O 1
ATOM 1308 N N . ALA A 1 170 ? 15.378 24.163 24.105 1.00 52.21 170 ALA A N 1
ATOM 1309 C CA . ALA A 1 170 ? 13.946 24.406 24.243 1.00 53.89 170 ALA A CA 1
ATOM 1310 C C . ALA A 1 170 ? 13.681 25.509 25.270 1.00 55.44 170 ALA A C 1
ATOM 1311 O O . ALA A 1 170 ? 13.112 26.512 24.918 1.00 55.79 170 ALA A O 1
ATOM 1313 N N . LEU A 1 171 ? 14.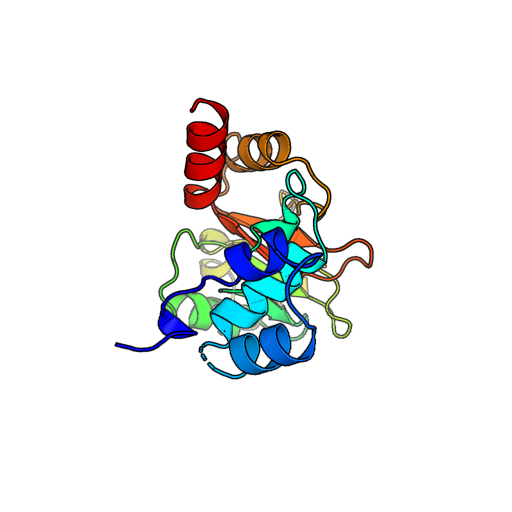119 25.336 26.514 1.00 57.71 171 LEU A N 1
ATOM 1314 C CA . LEU A 1 171 ? 13.962 26.361 27.582 1.00 59.47 171 LEU A CA 1
ATOM 1315 C C . LEU A 1 171 ? 14.299 27.789 27.161 1.00 61.08 171 LEU A C 1
ATOM 1316 O O . LEU A 1 171 ? 13.530 28.733 27.403 1.00 61.34 171 LEU A O 1
ATOM 1321 N N . VAL A 1 172 ? 15.468 27.941 26.551 1.00 63.00 172 VAL A N 1
ATOM 1322 C CA . VAL A 1 172 ? 15.891 29.231 26.021 1.00 64.62 172 VAL A CA 1
ATOM 1323 C C . VAL A 1 172 ? 14.840 29.799 25.031 1.00 66.29 172 VAL A C 1
ATOM 1324 O O . VAL A 1 172 ? 14.245 30.842 25.304 1.00 66.56 172 VAL A O 1
ATOM 1328 N N . ARG A 1 173 ? 14.616 29.089 23.914 1.00 68.28 173 ARG A N 1
ATOM 1329 C CA . ARG A 1 173 ? 13.595 29.409 22.854 1.00 69.61 173 ARG A CA 1
ATOM 1330 C C . ARG A 1 173 ? 12.168 29.699 23.389 1.00 71.03 173 ARG A C 1
ATOM 1331 O O . ARG A 1 173 ? 11.450 30.547 22.822 1.00 71.50 173 ARG A O 1
ATOM 1336 N N . GLU A 1 174 ? 11.787 28.998 24.466 1.00 72.32 174 GLU A N 1
ATOM 1337 C CA . GLU A 1 174 ? 10.566 29.278 25.242 1.00 73.49 174 GLU A CA 1
ATOM 1338 C C . GLU A 1 174 ? 10.608 30.665 25.876 1.00 74.46 174 GLU A C 1
ATOM 1339 O O . GLU A 1 174 ? 9.693 31.481 25.715 1.00 74.92 174 GLU A O 1
ATOM 1345 N N . HIS A 1 175 ? 11.676 30.909 26.619 1.00 75.43 175 HIS A N 1
ATOM 1346 C CA . HIS A 1 175 ? 11.899 32.188 27.303 1.00 75.98 175 HIS A CA 1
ATOM 1347 C C . HIS A 1 175 ? 12.232 33.390 26.343 1.00 75.94 175 HIS A C 1
ATOM 1348 O O . HIS A 1 175 ? 12.288 34.526 26.795 1.00 75.56 175 HIS A O 1
ATOM 1355 N N . TYR A 1 176 ? 12.464 33.137 25.046 1.00 76.12 176 TYR A N 1
ATOM 1356 C CA . TYR A 1 176 ? 12.350 34.181 24.011 1.00 76.14 176 TYR A CA 1
ATOM 1357 C C . TYR A 1 176 ? 10.838 34.371 23.732 1.00 76.47 176 TYR A C 1
ATOM 1358 O O . TYR A 1 176 ? 10.271 35.421 24.061 1.00 76.80 176 TYR A O 1
ATOM 1360 N N . GLU A 1 177 ? 10.173 33.353 23.177 1.00 76.50 177 GLU A N 1
ATOM 1361 C CA . GLU A 1 177 ? 8.716 33.421 22.904 1.00 76.32 177 GLU A CA 1
ATOM 1362 C C . GLU A 1 177 ? 7.840 33.457 24.174 1.00 76.02 177 GLU A C 1
ATOM 1363 O O . GLU A 1 177 ? 7.689 34.492 24.829 1.00 75.51 177 GLU A O 1
#

Nearest PDB structures (foldseek):
  3kxr-assembly1_A  TM=1.006E+00  e=3.055E-37  Shewanella oneidensis MR-1
  8gpv-assembly1_A-2  TM=7.552E-01  e=1.863E-13  Clostridiales bacterium
  8gps-assembly1_A-2  TM=7.765E-01  e=8.593E-13  Chryseobacterium hispalense
  5x9g-assembly1_A  TM=7.677E-01  e=3.325E-11  Thermus thermophilus HB8
  6uof-assembly1_A  TM=8.764E-01  e=3.815E-08  Streptococcus pneumoniae R6

Foldseek 3Di:
DDDLVVAALVNCLVCVVPDDVVVVVVSLVVDPQRVVLNVQCVVAPDFFQSNVFDQDAEDEQVAFLQVVQVVVVPDDDPQDFKHWYAYPVQATDAIAGNVVSVVDDRRHGVSVRGDPPADAAERRHTLLVVLCVQVPDPGQKHFYAYPVRHGRGMDGNVVSVVSVVVVVD

Solvent-accessible surface area: 9968 Å² total

Organism: Shewanella oneidensis (strain ATCC 700550 / JCM 31522 / CIP 106686 / LMG 19005 / NCIMB 14063 / MR-1) (NCBI:txid211586)

CATH classification: 1.20.50.50 (+1 more: 3.10.580.10)

InterPro domains:
  IPR000644 CBS domain [PF00571] (149-201)
  IPR000644 CBS domain [PF00571] (216-256)
  IPR000644 CBS domain [PS51371] (211-269)
  IPR006667 SLC41A/MgtE, integral membrane domain [PF01769] (327-449)
  IPR006668 Magnesium transporter, MgtE intracellular domain [PF03448] (43-143)
  IPR006668 Magnesium transporter, MgtE intracellular domain [SM00924] (42-145)
  IPR036739 SLC41A/MgtE divalent cation transporters, integral membrane domain superfamily [G3DSA:1.10.357.20] (282-455)
  IPR036739 SLC41A/MgtE divalent cation transporters, integral membrane domain superfamily [SSF161093] (285-455)
  IPR046342 CBS domain superfamily [G3DSA:3.10.580.10] (141-266)
  IPR046342 CBS domain superfamily [SSF54631] (146-282)